Protein AF-A0A358L6U2-F1 (afdb_monomer_lite)

Foldseek 3Di:
DDPQVQLVVQCVVVVHDSVVSNVVVVVVVVVD

Secondary structure (DSSP, 8-state):
--HHHHHHHHHHHHT--HHHHHHHHHHHHHT-

Radius of gyration: 8.74 Å; chains: 1; bounding box: 22×19×16 Å

Structure (mmCIF, N/CA/C/O backbone):
data_AF-A0A358L6U2-F1
#
_entry.id   AF-A0A358L6U2-F1
#
loop_
_atom_site.group_PDB
_atom_site.id
_atom_site.type_symbol
_atom_site.label_atom_id
_atom_site.label_alt_id
_atom_site.label_comp_id
_atom_site.label_asym_id
_atom_site.label_entity_id
_atom_site.label_seq_id
_atom_site.pdbx_PDB_ins_code
_atom_site.Cartn_x
_atom_site.Cartn_y
_atom_site.Cartn_z
_atom_site.occupancy
_atom_site.B_iso_or_equiv
_atom_site.auth_seq_id
_atom_site.auth_comp_id
_atom_site.auth_asym_id
_atom_site.auth_atom_id
_atom_site.pdbx_PDB_model_num
ATOM 1 N N . MET A 1 1 ? -2.793 18.509 -3.734 1.00 58.62 1 MET A N 1
ATOM 2 C CA . MET A 1 1 ? -3.090 17.127 -3.297 1.00 58.62 1 MET A CA 1
ATOM 3 C C . MET A 1 1 ? -2.111 16.784 -2.194 1.00 58.62 1 MET A C 1
ATOM 5 O O . MET A 1 1 ? -0.915 16.818 -2.443 1.00 58.62 1 MET A O 1
ATOM 9 N N . ASN A 1 2 ? -2.593 16.541 -0.978 1.00 85.44 2 ASN A N 1
ATOM 10 C CA . ASN A 1 2 ? -1.722 16.142 0.134 1.00 85.44 2 ASN A CA 1
ATOM 11 C C . ASN A 1 2 ? -1.489 14.624 0.114 1.00 85.44 2 ASN A C 1
ATOM 13 O O . ASN A 1 2 ? -2.342 13.887 -0.381 1.00 85.44 2 ASN A O 1
ATOM 17 N N . LYS A 1 3 ? -0.372 14.149 0.686 1.00 83.12 3 LYS A N 1
ATOM 18 C CA . LYS A 1 3 ? -0.003 12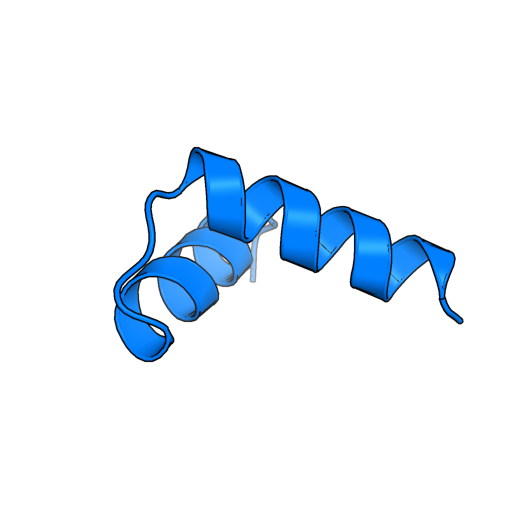.716 0.716 1.00 83.12 3 LYS A CA 1
ATOM 19 C C . LYS A 1 3 ? -1.157 11.824 1.203 1.00 83.12 3 LYS A C 1
ATOM 21 O O . LYS A 1 3 ? -1.459 10.824 0.562 1.00 83.12 3 LYS A O 1
ATOM 26 N N . SER A 1 4 ? -1.885 12.239 2.244 1.00 89.19 4 SER A N 1
ATOM 27 C CA . SER A 1 4 ? -3.061 11.499 2.733 1.00 89.19 4 SER A CA 1
ATOM 28 C C . SER A 1 4 ? -4.191 11.364 1.711 1.00 89.19 4 SER A C 1
ATOM 30 O O . SER A 1 4 ? -4.81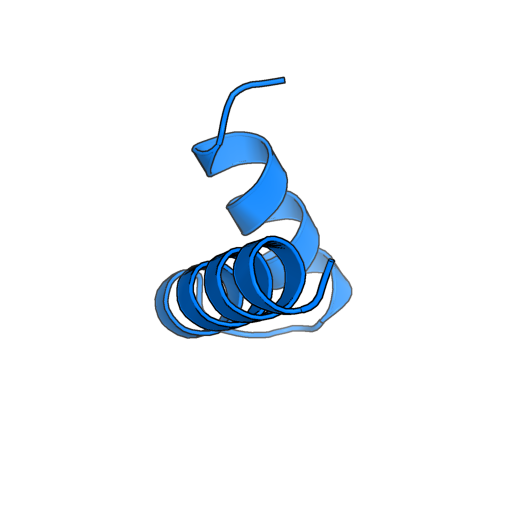5 10.315 1.655 1.00 89.19 4 SER A O 1
ATOM 32 N N . GLN A 1 5 ? -4.452 12.375 0.875 1.00 90.81 5 GLN A N 1
ATOM 33 C CA . GLN A 1 5 ? -5.496 12.272 -0.156 1.00 90.81 5 GLN A CA 1
ATOM 34 C C . GLN A 1 5 ? -5.108 11.288 -1.266 1.00 90.81 5 GLN A C 1
ATOM 36 O O . GLN A 1 5 ? -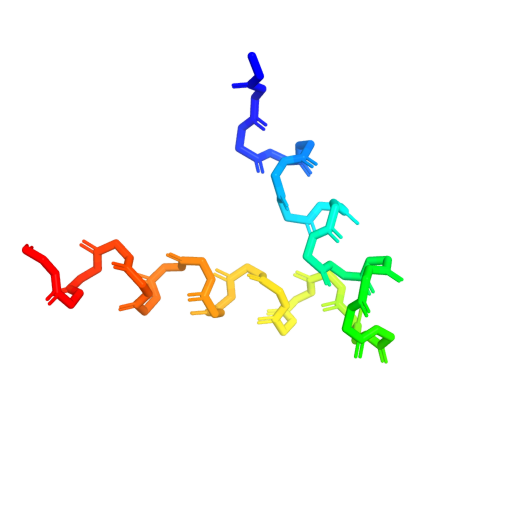5.976 10.632 -1.834 1.00 90.81 5 GLN A O 1
ATOM 41 N N . LEU A 1 6 ? -3.813 11.182 -1.576 1.00 91.19 6 LEU A N 1
ATOM 42 C CA . LEU A 1 6 ? -3.282 10.183 -2.507 1.00 91.19 6 LEU A CA 1
ATOM 43 C C . LEU A 1 6 ? -3.437 8.768 -1.940 1.00 91.19 6 LEU A C 1
ATOM 45 O O . LEU A 1 6 ? -3.950 7.893 -2.629 1.00 91.19 6 LEU A O 1
ATOM 49 N N . ILE A 1 7 ? -3.079 8.571 -0.669 1.00 92.38 7 ILE A N 1
ATOM 50 C CA . ILE A 1 7 ? -3.264 7.295 0.039 1.00 92.38 7 ILE A CA 1
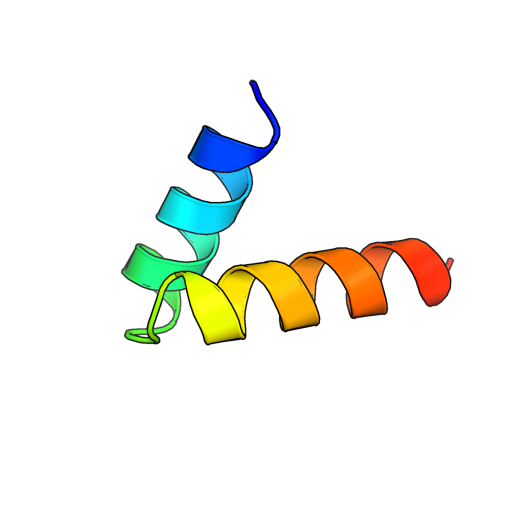ATOM 51 C C . ILE A 1 7 ? -4.746 6.907 0.084 1.00 92.38 7 ILE A C 1
ATOM 53 O O . ILE A 1 7 ? -5.077 5.755 -0.176 1.00 92.38 7 ILE A O 1
ATOM 57 N N . ASP A 1 8 ? -5.639 7.861 0.353 1.00 93.06 8 ASP A N 1
ATOM 58 C CA . ASP A 1 8 ? -7.084 7.618 0.390 1.00 93.06 8 ASP A CA 1
ATOM 59 C C . ASP A 1 8 ? -7.638 7.229 -0.983 1.00 93.06 8 ASP A C 1
ATOM 61 O O . ASP A 1 8 ? -8.464 6.325 -1.070 1.00 93.06 8 ASP A O 1
ATOM 65 N N . ASN A 1 9 ? -7.143 7.842 -2.062 1.00 93.12 9 ASN A N 1
ATOM 66 C CA . ASN A 1 9 ? -7.506 7.439 -3.420 1.00 93.12 9 ASN A CA 1
ATOM 67 C C . ASN A 1 9 ? -7.010 6.029 -3.750 1.00 93.12 9 ASN A C 1
ATOM 69 O O . ASN A 1 9 ? -7.762 5.251 -4.328 1.00 93.12 9 ASN A O 1
ATOM 73 N N . ILE A 1 10 ? -5.777 5.677 -3.381 1.00 92.00 10 ILE A N 1
ATOM 74 C CA . ILE A 1 10 ? -5.239 4.329 -3.611 1.00 92.00 10 ILE A CA 1
ATOM 75 C C . ILE A 1 10 ? -6.041 3.300 -2.807 1.00 92.00 10 ILE A C 1
ATOM 77 O O . ILE A 1 10 ? -6.449 2.282 -3.355 1.00 92.00 10 ILE A O 1
ATOM 81 N N . ALA A 1 11 ? -6.320 3.589 -1.534 1.00 94.62 11 ALA A N 1
ATOM 82 C CA . ALA A 1 11 ? -7.120 2.733 -0.664 1.00 94.62 11 ALA A CA 1
ATOM 83 C C . ALA A 1 11 ? -8.536 2.512 -1.217 1.00 94.62 11 ALA A C 1
ATOM 85 O O . ALA A 1 11 ? -8.997 1.376 -1.264 1.00 94.62 11 ALA A O 1
ATOM 86 N N . ALA A 1 12 ? -9.197 3.579 -1.682 1.00 93.94 12 ALA A N 1
ATOM 87 C CA . ALA A 1 12 ? -10.548 3.511 -2.234 1.00 93.94 12 ALA A CA 1
ATOM 88 C C . ALA A 1 12 ? -10.611 2.807 -3.599 1.00 93.94 12 ALA A C 1
ATOM 90 O O . ALA A 1 12 ? -11.561 2.078 -3.857 1.00 93.94 12 ALA A O 1
ATOM 91 N N . ASN A 1 13 ? -9.617 3.009 -4.472 1.00 92.31 13 ASN A N 1
ATOM 92 C CA . ASN A 1 13 ? -9.601 2.384 -5.799 1.00 92.31 13 ASN A CA 1
ATOM 93 C C . ASN A 1 13 ? -9.155 0.917 -5.764 1.00 92.31 13 ASN A C 1
ATOM 95 O O . ASN A 1 13 ? -9.623 0.128 -6.577 1.00 92.31 13 ASN A O 1
ATOM 99 N N . ALA A 1 14 ? -8.244 0.551 -4.858 1.00 92.69 14 ALA A N 1
ATOM 100 C CA . ALA A 1 14 ? -7.716 -0.810 -4.758 1.00 92.69 14 ALA A CA 1
ATOM 101 C C . ALA A 1 14 ? -8.441 -1.676 -3.711 1.00 92.69 14 ALA A C 1
ATOM 103 O O . ALA A 1 14 ? -8.073 -2.836 -3.553 1.00 92.69 14 ALA A O 1
ATOM 104 N N . ASP A 1 15 ? -9.435 -1.125 -3.004 1.00 93.06 15 ASP A N 1
ATOM 105 C CA . ASP A 1 15 ? -10.147 -1.777 -1.892 1.00 93.06 15 ASP A CA 1
ATOM 106 C C . ASP A 1 15 ? -9.187 -2.362 -0.837 1.00 93.06 15 ASP A C 1
ATOM 108 O O . ASP A 1 15 ? -9.267 -3.514 -0.409 1.00 93.06 15 ASP A O 1
ATOM 112 N N . ILE A 1 16 ? -8.201 -1.551 -0.443 1.00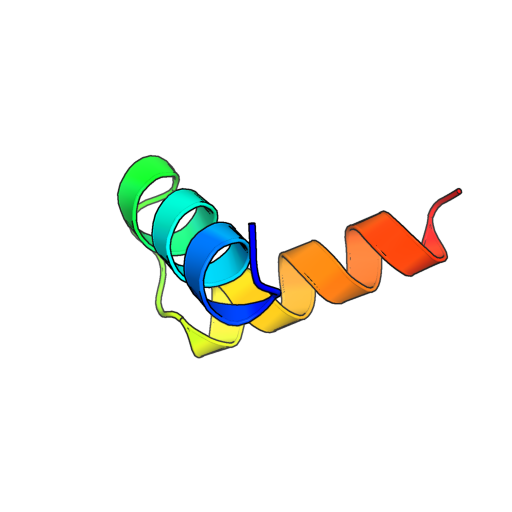 92.69 16 ILE A N 1
ATOM 113 C CA . ILE A 1 16 ? -7.187 -1.915 0.553 1.00 92.69 16 ILE A CA 1
ATOM 114 C C . ILE A 1 16 ? -7.194 -0.942 1.725 1.00 92.69 16 ILE A C 1
ATOM 116 O O . ILE A 1 16 ? -7.607 0.211 1.628 1.00 92.69 16 ILE A O 1
ATOM 120 N N . SER A 1 17 ? -6.649 -1.382 2.858 1.00 95.06 17 SER A N 1
ATOM 121 C CA . SER A 1 17 ? -6.464 -0.497 4.011 1.00 95.06 17 SER A CA 1
ATOM 122 C C . SER A 1 17 ? -5.543 0.690 3.689 1.00 95.06 17 SER A C 1
ATOM 124 O O . SER A 1 17 ? -4.567 0.553 2.947 1.00 95.06 17 SER A O 1
ATOM 126 N N . LYS A 1 18 ? -5.768 1.842 4.342 1.00 90.25 18 LYS A N 1
ATOM 127 C CA . LYS A 1 18 ? -4.872 3.016 4.244 1.00 90.25 18 LYS A CA 1
ATOM 128 C C . LYS A 1 18 ? -3.411 2.677 4.568 1.00 90.25 18 LYS A C 1
ATOM 130 O O . LYS A 1 18 ? -2.500 3.245 3.978 1.00 90.25 18 LYS A O 1
ATOM 135 N N . ALA A 1 19 ? -3.181 1.726 5.477 1.00 93.44 19 ALA A N 1
ATOM 136 C CA . ALA A 1 19 ? -1.840 1.268 5.837 1.00 93.44 19 ALA A CA 1
ATOM 137 C C . ALA A 1 19 ? -1.151 0.483 4.706 1.00 93.44 19 ALA A C 1
ATOM 139 O O . ALA A 1 19 ? 0.070 0.552 4.567 1.00 93.44 19 ALA A O 1
ATOM 140 N N . ALA A 1 20 ? -1.916 -0.268 3.910 1.00 94.25 20 ALA A N 1
ATOM 141 C CA . ALA A 1 20 ? -1.411 -0.933 2.713 1.00 94.25 20 ALA A CA 1
ATOM 142 C C . ALA A 1 20 ? -1.193 0.079 1.577 1.00 94.25 20 ALA A C 1
ATOM 144 O O . ALA A 1 20 ? -0.130 0.082 0.967 1.00 94.25 20 ALA A O 1
ATOM 145 N N . ALA A 1 21 ? -2.138 0.999 1.365 1.00 95.38 21 ALA A N 1
ATOM 146 C CA . ALA A 1 21 ? -2.017 2.068 0.375 1.00 95.38 21 ALA A CA 1
ATOM 147 C C . ALA A 1 21 ? -0.807 2.986 0.624 1.00 95.38 21 ALA A C 1
ATOM 149 O O . ALA A 1 21 ? -0.127 3.365 -0.324 1.00 95.38 21 ALA A O 1
ATOM 150 N N . GLY A 1 22 ? -0.494 3.294 1.889 1.00 93.31 22 GLY A N 1
ATOM 151 C CA . GLY A 1 22 ? 0.713 4.040 2.258 1.00 93.31 22 GLY A CA 1
ATOM 152 C C . GLY A 1 22 ? 1.996 3.320 1.839 1.00 93.31 22 GLY A C 1
ATOM 153 O O . GLY A 1 22 ? 2.849 3.926 1.204 1.00 93.31 22 GLY A O 1
ATOM 154 N N . ARG A 1 23 ? 2.085 2.008 2.095 1.00 93.38 23 ARG A N 1
ATOM 155 C CA . ARG A 1 23 ? 3.231 1.183 1.676 1.00 93.38 23 ARG A CA 1
ATOM 156 C C . ARG A 1 23 ? 3.363 1.080 0.159 1.00 93.38 23 ARG A C 1
ATOM 158 O O . ARG A 1 23 ? 4.474 1.117 -0.346 1.00 93.38 23 ARG A O 1
ATOM 165 N N . VAL A 1 24 ? 2.246 0.963 -0.561 1.00 91.38 24 VAL A N 1
ATOM 166 C CA . VAL A 1 24 ? 2.246 0.955 -2.033 1.00 91.38 24 VAL A CA 1
ATOM 167 C C . VAL A 1 24 ? 2.731 2.295 -2.576 1.00 91.38 24 VAL A C 1
ATOM 169 O O . VAL A 1 24 ? 3.548 2.308 -3.488 1.00 91.38 24 VAL A O 1
ATOM 172 N N . LEU A 1 25 ? 2.260 3.410 -2.007 1.00 90.69 25 LEU A N 1
ATOM 173 C CA . LEU A 1 25 ? 2.695 4.748 -2.401 1.00 90.69 25 LEU A CA 1
ATOM 174 C C . LEU A 1 25 ? 4.194 4.950 -2.155 1.00 90.69 25 LEU A C 1
ATOM 176 O O . LEU A 1 25 ? 4.877 5.465 -3.033 1.00 90.69 25 LEU A O 1
ATOM 180 N N . ASP A 1 26 ? 4.696 4.530 -0.992 1.00 91.69 26 ASP A N 1
ATOM 181 C CA . ASP A 1 26 ? 6.119 4.629 -0.660 1.00 91.69 26 ASP A CA 1
ATOM 182 C C . ASP A 1 26 ? 6.967 3.736 -1.588 1.00 91.69 26 ASP A C 1
ATOM 184 O O . ASP A 1 26 ? 7.945 4.211 -2.156 1.00 91.69 26 ASP A O 1
ATOM 188 N N . ALA A 1 27 ? 6.538 2.498 -1.863 1.00 92.50 27 ALA A N 1
ATOM 189 C CA . ALA A 1 27 ? 7.209 1.615 -2.823 1.00 92.50 27 ALA A CA 1
ATOM 190 C C . ALA A 1 27 ? 7.210 2.179 -4.257 1.00 92.50 27 ALA A C 1
ATOM 192 O O . ALA A 1 27 ? 8.191 2.031 -4.978 1.00 92.50 27 ALA A O 1
ATOM 193 N N . PHE A 1 28 ? 6.131 2.850 -4.677 1.00 88.62 28 PHE A N 1
ATOM 194 C CA . PHE A 1 28 ? 6.070 3.537 -5.972 1.00 88.62 28 PHE A CA 1
ATOM 195 C C . PHE A 1 28 ? 7.010 4.746 -6.036 1.00 88.62 28 PHE A C 1
ATOM 197 O O . PHE A 1 28 ? 7.551 5.032 -7.099 1.00 88.62 28 PHE A O 1
ATOM 204 N N . MET A 1 29 ? 7.184 5.461 -4.920 1.00 88.62 29 MET A N 1
ATOM 205 C CA . MET A 1 29 ? 8.114 6.588 -4.818 1.00 88.62 29 MET A CA 1
ATOM 206 C C . MET A 1 29 ? 9.578 6.139 -4.826 1.00 88.62 29 MET A C 1
ATOM 208 O O . MET A 1 29 ? 10.410 6.860 -5.358 1.00 88.62 29 MET A O 1
ATOM 212 N N . GLU A 1 30 ? 9.889 4.975 -4.254 1.00 91.94 30 GLU A N 1
ATOM 213 C CA . GLU A 1 30 ? 11.239 4.391 -4.287 1.00 91.94 30 GLU A CA 1
ATOM 214 C C . GLU A 1 30 ? 11.585 3.729 -5.629 1.00 91.94 30 GLU A C 1
ATOM 216 O O . GLU A 1 30 ? 12.759 3.537 -5.935 1.00 91.94 30 GLU A O 1
ATOM 221 N N . ALA A 1 31 ? 10.581 3.358 -6.427 1.00 87.06 31 ALA A N 1
ATOM 222 C CA . ALA A 1 31 ? 10.770 2.649 -7.691 1.00 87.06 31 ALA A CA 1
ATOM 223 C C . ALA A 1 31 ? 11.195 3.540 -8.879 1.00 87.06 31 ALA A C 1
ATOM 225 O O . ALA A 1 31 ? 11.419 3.003 -9.967 1.00 87.06 31 ALA A O 1
ATOM 226 N N . VAL A 1 32 ? 11.282 4.864 -8.702 1.00 68.25 32 VAL A N 1
ATOM 227 C CA . VAL A 1 32 ? 11.615 5.848 -9.754 1.00 68.25 32 VAL A CA 1
ATOM 228 C C . VAL A 1 32 ? 12.883 6.636 -9.463 1.00 68.25 32 VAL A C 1
ATOM 230 O O . VAL A 1 32 ? 13.170 6.904 -8.278 1.00 68.25 32 VAL A O 1
#

pLDDT: mean 89.81, std 7.41, range [58.62, 95.38]

Sequence (32 aa):
MNKSQLIDNI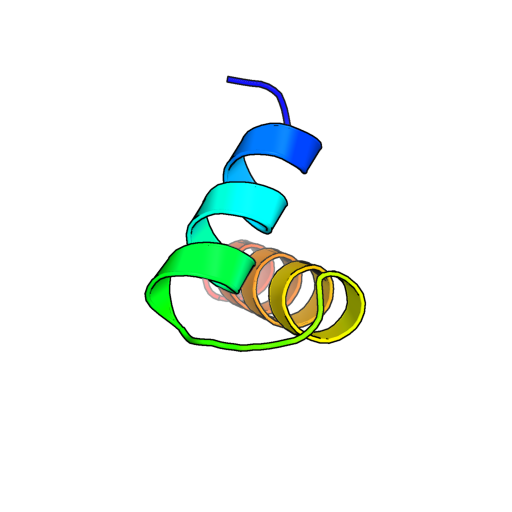AANADISKAAAGRVLDAFMEAV